Protein AF-A0A090AK44-F1 (afdb_monomer)

InterPro domains:
  IPR008727 PAAR motif [PF05488] (26-94)

Nearest PDB structures (foldseek):
  4jiw-assembly3_L  TM=6.786E-01  e=1.628E-04  Escherichia coli CFT073
  4jiv-assembly1_D  TM=7.645E-01  e=8.000E-04  Vibrio cholerae O1 biovar El Tor str. N16961
  6p20-assembly1_D  TM=8.309E-01  e=1.555E-01  Phikzvirus phiKZ
  6dr0-assembly1_C  TM=1.935E-01  e=8.547E+00  Homo sapiens

Structure (mmCIF, N/CA/C/O backbone):
data_AF-A0A090AK44-F1
#
_entry.id   AF-A0A090AK44-F1
#
loop_
_atom_site.group_PDB
_atom_site.id
_atom_site.type_symbol
_atom_site.label_atom_id
_atom_site.label_alt_id
_atom_site.label_comp_id
_atom_site.label_asym_id
_atom_site.label_entity_id
_atom_site.label_seq_id
_atom_site.pdbx_PDB_ins_code
_atom_site.Cartn_x
_atom_site.Cartn_y
_atom_site.Cartn_z
_atom_site.occupancy
_atom_site.B_iso_or_equiv
_atom_site.auth_seq_id
_atom_site.auth_comp_id
_atom_site.auth_asym_id
_atom_site.auth_atom_id
_atom_site.pdbx_PDB_model_num
ATOM 1 N N . MET A 1 1 ? -3.159 -13.036 13.650 1.00 73.38 1 MET A N 1
ATOM 2 C CA . MET A 1 1 ? -3.594 -11.794 12.969 1.00 73.38 1 MET A CA 1
ATOM 3 C C . MET A 1 1 ? -2.348 -11.004 12.581 1.00 73.38 1 MET A C 1
ATOM 5 O O . MET A 1 1 ? -1.518 -10.824 13.466 1.00 73.38 1 MET A O 1
ATOM 9 N N . PRO A 1 2 ? -2.156 -10.610 11.307 1.00 93.44 2 PRO A N 1
ATOM 10 C CA . PRO A 1 2 ? -0.991 -9.819 10.898 1.00 93.44 2 PRO A CA 1
ATOM 11 C C . PRO A 1 2 ? -1.006 -8.419 11.522 1.00 93.44 2 PRO A C 1
ATOM 13 O O . PRO A 1 2 ? -2.065 -7.924 11.910 1.00 93.44 2 PRO A O 1
ATOM 16 N N . LYS A 1 3 ? 0.166 -7.779 11.605 1.00 96.69 3 LYS A N 1
ATOM 17 C CA . LYS A 1 3 ? 0.295 -6.402 12.105 1.00 96.69 3 LYS A CA 1
ATOM 18 C C . LYS A 1 3 ? -0.437 -5.433 11.173 1.00 96.69 3 LYS A C 1
ATOM 20 O O . LYS A 1 3 ? -0.326 -5.560 9.956 1.00 96.69 3 LYS A O 1
ATOM 25 N N . GLN A 1 4 ? -1.159 -4.474 11.744 1.00 98.00 4 GLN A N 1
ATOM 26 C CA . GLN A 1 4 ? -1.830 -3.412 10.996 1.00 98.00 4 GLN A CA 1
ATOM 27 C C . GLN A 1 4 ? -0.796 -2.474 10.354 1.00 98.00 4 GLN A C 1
ATOM 29 O O . GLN A 1 4 ? 0.117 -2.027 11.047 1.00 98.00 4 GLN A O 1
ATOM 34 N N . GLY A 1 5 ? -0.949 -2.184 9.059 1.00 98.12 5 GLY A N 1
ATOM 35 C CA . GLY A 1 5 ? -0.090 -1.245 8.341 1.00 98.12 5 GLY A CA 1
ATOM 36 C C . GLY A 1 5 ? -0.417 0.208 8.684 1.00 98.12 5 GLY A C 1
ATOM 37 O O . GLY A 1 5 ? -1.534 0.526 9.113 1.00 98.12 5 GLY A O 1
ATOM 38 N N . ARG A 1 6 ? 0.554 1.095 8.481 1.00 98.56 6 ARG A N 1
ATOM 39 C CA . ARG A 1 6 ? 0.462 2.538 8.759 1.00 98.56 6 ARG A CA 1
ATOM 40 C C . ARG A 1 6 ? 1.346 3.350 7.808 1.00 98.56 6 ARG A C 1
ATOM 42 O O . ARG A 1 6 ? 2.243 2.808 7.166 1.00 98.56 6 ARG A O 1
ATOM 49 N N . VAL A 1 7 ? 1.096 4.655 7.735 1.00 98.56 7 VAL A N 1
ATOM 50 C CA . VAL A 1 7 ? 1.933 5.607 6.984 1.00 98.56 7 VAL A CA 1
ATOM 51 C C . VAL A 1 7 ? 3.396 5.474 7.404 1.00 98.56 7 VAL A C 1
ATOM 53 O O . VAL A 1 7 ? 3.694 5.457 8.592 1.00 98.56 7 VAL A O 1
ATOM 56 N N . GLY A 1 8 ? 4.302 5.395 6.430 1.00 97.81 8 GLY A N 1
ATOM 57 C CA . GLY A 1 8 ? 5.731 5.160 6.645 1.00 97.81 8 GLY A CA 1
ATOM 58 C C . GLY A 1 8 ? 6.168 3.695 6.535 1.00 97.81 8 GLY A C 1
ATOM 59 O O . GLY A 1 8 ? 7.340 3.451 6.242 1.00 97.81 8 GLY A O 1
ATOM 60 N N . ASP A 1 9 ? 5.264 2.720 6.690 1.00 98.06 9 ASP A N 1
ATOM 61 C CA . ASP A 1 9 ? 5.595 1.315 6.426 1.00 98.06 9 ASP A CA 1
ATOM 62 C C . ASP A 1 9 ? 5.890 1.118 4.929 1.00 98.06 9 ASP A C 1
ATOM 64 O O . ASP A 1 9 ? 5.225 1.696 4.064 1.00 98.06 9 ASP A O 1
ATOM 68 N N . LYS A 1 10 ? 6.902 0.300 4.617 1.00 97.31 10 LYS A N 1
ATOM 69 C CA . LYS A 1 10 ? 7.348 0.071 3.239 1.00 97.31 10 LYS A CA 1
ATOM 70 C C . LYS A 1 10 ? 6.592 -1.077 2.577 1.00 97.31 10 LYS A C 1
ATOM 72 O O . LYS A 1 10 ? 6.518 -2.166 3.145 1.00 97.31 10 LYS A O 1
ATOM 77 N N . SER A 1 11 ? 6.147 -0.866 1.341 1.00 96.56 11 SER A N 1
ATOM 78 C CA . SER A 1 11 ? 5.841 -1.960 0.417 1.00 96.56 11 SER A CA 1
ATOM 79 C C . SER A 1 11 ? 7.053 -2.247 -0.465 1.00 96.56 11 SER A C 1
ATOM 81 O O . SER A 1 11 ? 7.795 -1.331 -0.824 1.00 96.56 11 SER A O 1
ATOM 83 N N . LYS A 1 12 ? 7.256 -3.521 -0.808 1.00 94.94 12 LYS A N 1
ATOM 84 C CA . LYS A 1 12 ? 8.340 -3.993 -1.671 1.00 94.94 12 LYS A CA 1
ATOM 85 C C . LYS A 1 12 ? 7.772 -4.899 -2.756 1.00 94.94 12 LYS A C 1
ATOM 87 O O . LYS A 1 12 ? 7.114 -5.886 -2.435 1.00 94.94 12 LYS A O 1
ATOM 92 N N . ALA A 1 13 ? 8.103 -4.613 -4.010 1.00 92.00 13 ALA A N 1
ATOM 93 C CA . ALA A 1 13 ? 7.912 -5.532 -5.123 1.00 92.00 13 ALA A CA 1
ATOM 94 C C . ALA A 1 13 ? 9.290 -6.029 -5.595 1.00 92.00 13 ALA A C 1
ATOM 96 O O . ALA A 1 13 ? 10.145 -5.213 -5.942 1.00 92.00 13 ALA A O 1
ATOM 97 N N . PRO A 1 14 ? 9.558 -7.350 -5.585 1.00 90.75 14 PRO A N 1
ATOM 98 C CA . PRO A 1 14 ? 10.846 -7.887 -6.029 1.00 90.75 14 PRO A CA 1
ATOM 99 C C . PRO A 1 14 ? 11.049 -7.765 -7.545 1.00 90.75 14 PRO A C 1
ATOM 101 O O . PRO A 1 14 ? 12.188 -7.776 -8.003 1.00 90.75 14 PRO A O 1
ATOM 104 N N . VAL A 1 15 ? 9.957 -7.657 -8.303 1.00 89.62 15 VAL A N 1
ATOM 105 C CA . VAL A 1 15 ? 9.943 -7.539 -9.760 1.00 89.62 15 VAL A CA 1
ATOM 106 C C . VAL A 1 15 ? 8.879 -6.512 -10.136 1.00 89.62 15 VAL A C 1
ATOM 108 O O . VAL A 1 15 ? 7.692 -6.758 -9.938 1.00 89.62 15 VAL A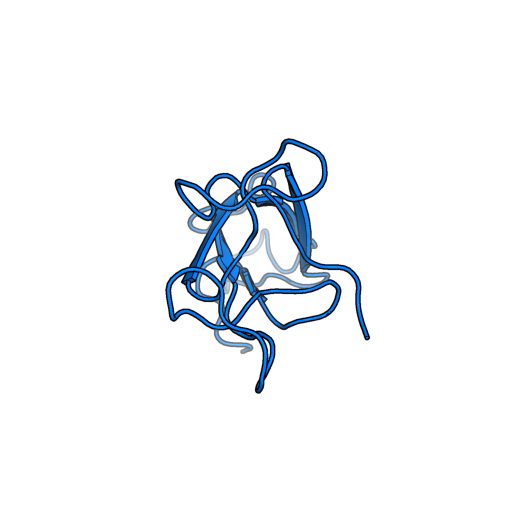 O 1
ATOM 111 N N . ASP A 1 16 ? 9.317 -5.378 -10.669 1.00 89.12 16 ASP A N 1
ATOM 112 C CA . ASP A 1 16 ? 8.491 -4.350 -11.300 1.00 89.12 16 ASP A CA 1
ATOM 113 C C . ASP A 1 16 ? 8.934 -4.194 -12.761 1.00 89.12 16 ASP A C 1
ATOM 115 O O . ASP A 1 16 ? 10.127 -4.031 -13.052 1.00 89.12 16 ASP A O 1
ATOM 119 N N . ALA A 1 17 ? 7.993 -4.332 -13.696 1.00 88.81 17 ALA A N 1
ATOM 120 C CA . ALA A 1 17 ? 8.289 -4.466 -15.118 1.00 88.81 17 ALA A CA 1
ATOM 121 C C . ALA A 1 17 ? 7.327 -3.662 -15.997 1.00 88.81 17 ALA A C 1
ATOM 123 O O . ALA A 1 17 ? 6.112 -3.801 -15.912 1.00 88.81 17 ALA A O 1
ATOM 124 N N . HIS A 1 18 ? 7.901 -2.872 -16.908 1.00 85.81 18 HIS A N 1
ATOM 125 C CA . HIS A 1 18 ? 7.164 -1.950 -17.784 1.00 85.81 18 HIS A CA 1
ATOM 126 C C . HIS A 1 18 ? 7.481 -2.122 -19.275 1.00 85.81 18 HIS A C 1
ATOM 128 O O . HIS A 1 18 ? 7.205 -1.226 -20.071 1.00 85.81 18 HIS A O 1
ATOM 134 N N . GLY A 1 19 ? 8.140 -3.222 -19.659 1.00 84.12 19 GLY A N 1
ATOM 135 C CA . GLY A 1 19 ? 8.550 -3.467 -21.048 1.00 84.12 19 GLY A CA 1
ATOM 136 C C . GLY A 1 19 ? 9.656 -2.536 -21.570 1.00 84.12 19 GLY A C 1
ATOM 137 O O . GLY A 1 19 ? 9.798 -2.376 -22.779 1.00 84.12 19 GLY A O 1
ATOM 138 N N . LYS A 1 20 ? 10.435 -1.902 -20.680 1.00 84.25 20 LYS A N 1
ATOM 139 C CA . LYS A 1 20 ? 11.573 -1.027 -21.025 1.00 84.25 20 LYS A CA 1
ATOM 140 C C . LYS A 1 20 ? 12.913 -1.669 -20.625 1.00 84.25 20 LYS A C 1
ATOM 142 O O . LYS A 1 20 ? 12.922 -2.416 -19.651 1.00 84.25 20 LYS A O 1
ATOM 147 N N . PRO A 1 21 ? 14.048 -1.321 -21.270 1.00 87.88 21 PRO A N 1
ATOM 148 C CA . PRO A 1 21 ? 15.365 -1.911 -20.971 1.00 87.88 21 PRO A CA 1
ATOM 149 C C . PRO A 1 21 ? 15.869 -1.736 -19.531 1.00 87.88 21 PRO A C 1
ATOM 151 O O . PRO A 1 21 ? 16.730 -2.482 -19.087 1.00 87.88 21 PRO A O 1
ATOM 154 N N . CYS A 1 22 ? 15.356 -0.749 -18.793 1.00 85.12 22 CYS A N 1
ATOM 155 C CA . CYS A 1 22 ? 15.685 -0.545 -17.380 1.00 85.12 22 CYS A CA 1
ATOM 156 C C . CYS A 1 22 ? 14.902 -1.461 -16.418 1.00 85.12 22 CYS A C 1
ATOM 158 O O . CYS A 1 22 ? 15.101 -1.382 -15.209 1.00 85.12 22 CYS A O 1
ATOM 160 N N . CYS A 1 23 ? 14.007 -2.308 -16.930 1.00 86.44 23 CYS A N 1
ATOM 161 C CA . CYS A 1 23 ? 13.200 -3.278 -16.189 1.00 86.44 23 CYS A CA 1
ATOM 162 C C . CYS A 1 23 ? 13.537 -4.716 -16.636 1.00 86.44 23 CYS A C 1
ATOM 164 O O . CYS A 1 23 ? 14.021 -4.899 -17.753 1.00 86.44 23 CYS A O 1
ATOM 166 N N . PRO A 1 24 ? 13.209 -5.749 -15.836 1.00 90.75 24 PRO A N 1
ATOM 167 C CA . PRO A 1 24 ? 12.618 -5.689 -14.497 1.00 90.75 24 PRO A CA 1
ATOM 168 C C . PRO A 1 24 ? 13.629 -5.324 -13.402 1.00 90.75 24 PRO A C 1
ATOM 170 O O . PRO A 1 24 ? 14.816 -5.616 -13.520 1.00 90.75 24 PRO A O 1
ATOM 173 N N . HIS A 1 25 ? 13.157 -4.724 -12.310 1.00 89.75 25 HIS A N 1
ATOM 174 C CA . HIS A 1 25 ? 13.962 -4.488 -11.105 1.00 89.75 25 HIS A CA 1
ATOM 175 C C . HIS A 1 25 ? 13.093 -4.498 -9.843 1.00 89.75 25 HIS A C 1
ATOM 177 O O . HIS A 1 25 ? 11.869 -4.467 -9.923 1.00 89.75 25 HIS A O 1
ATOM 183 N N . ALA A 1 26 ? 13.726 -4.555 -8.672 1.00 92.38 26 ALA A N 1
ATOM 184 C CA . ALA A 1 26 ? 13.018 -4.445 -7.404 1.00 92.38 26 ALA A CA 1
ATOM 185 C C . ALA A 1 26 ? 12.738 -2.977 -7.061 1.00 92.38 26 ALA A C 1
ATOM 187 O O . ALA A 1 26 ? 13.603 -2.119 -7.238 1.00 92.38 26 ALA A O 1
ATOM 188 N N . VAL A 1 27 ? 11.564 -2.709 -6.494 1.00 93.88 27 VAL A N 1
ATOM 189 C CA . VAL A 1 27 ? 11.177 -1.392 -5.976 1.00 93.88 27 VAL A CA 1
ATOM 190 C C . VAL A 1 27 ? 10.704 -1.510 -4.533 1.00 93.88 27 VAL A C 1
ATOM 192 O O . VAL A 1 27 ? 10.127 -2.518 -4.118 1.00 93.88 27 VAL A O 1
ATOM 195 N N . GLU A 1 28 ? 10.958 -0.469 -3.746 1.00 96.12 28 GLU A N 1
ATOM 196 C CA . GLU A 1 28 ? 10.437 -0.348 -2.390 1.00 96.12 28 GLU A CA 1
ATOM 197 C C . GLU A 1 28 ? 10.162 1.107 -2.023 1.00 96.12 28 GLU 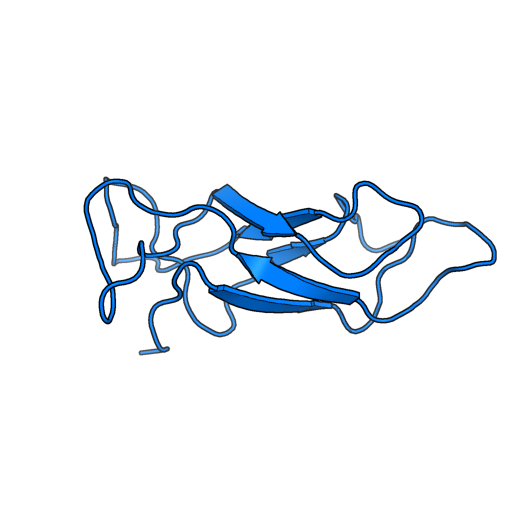A C 1
ATOM 199 O O . GLU A 1 28 ? 10.836 2.021 -2.506 1.00 96.12 28 GLU A O 1
ATOM 204 N N . GLY A 1 29 ? 9.206 1.324 -1.125 1.00 97.19 29 GLY A N 1
ATOM 205 C CA . GLY A 1 29 ? 9.057 2.613 -0.464 1.00 97.19 29 GLY A CA 1
ATOM 206 C C . GLY A 1 29 ? 7.808 2.740 0.399 1.00 97.19 29 GLY A C 1
ATOM 207 O O . GLY A 1 29 ? 7.017 1.798 0.496 1.00 97.19 29 GLY A O 1
ATOM 208 N N . PRO A 1 30 ? 7.675 3.877 1.098 1.00 98.19 30 PRO A N 1
ATOM 209 C CA . PRO A 1 30 ? 6.723 4.043 2.183 1.00 98.19 30 PRO A CA 1
ATOM 210 C C . PRO A 1 30 ? 5.301 4.341 1.702 1.00 98.19 30 PRO A C 1
ATOM 212 O O . PRO A 1 30 ? 5.089 4.947 0.649 1.00 98.19 30 PRO A O 1
ATOM 215 N N . ALA A 1 31 ? 4.326 3.995 2.540 1.00 98.44 31 ALA A N 1
ATOM 216 C CA . ALA A 1 31 ? 2.982 4.550 2.463 1.00 98.44 31 ALA A CA 1
ATOM 217 C C . ALA A 1 31 ? 3.033 6.043 2.802 1.00 98.44 31 ALA A C 1
ATOM 219 O O . ALA A 1 31 ? 3.698 6.426 3.767 1.00 98.44 31 ALA A O 1
ATOM 220 N N . ILE A 1 32 ? 2.322 6.875 2.042 1.00 98.44 32 ILE A N 1
ATOM 221 C CA . ILE A 1 32 ? 2.358 8.341 2.201 1.00 98.44 32 ILE A CA 1
ATOM 222 C C . ILE A 1 32 ? 1.046 8.926 2.721 1.00 98.44 32 ILE A C 1
ATOM 224 O O . ILE A 1 32 ? 1.011 10.076 3.150 1.00 98.44 32 ILE A O 1
ATOM 228 N N . GLN A 1 33 ? -0.031 8.144 2.709 1.00 98.56 33 GLN A N 1
ATOM 229 C CA . GLN A 1 33 ? -1.337 8.547 3.216 1.00 98.56 33 GLN A CA 1
ATOM 230 C C . GLN A 1 33 ? -2.035 7.350 3.869 1.00 98.56 33 GLN A C 1
ATOM 232 O O . GLN A 1 33 ? -1.702 6.199 3.599 1.00 98.56 33 GLN A O 1
ATOM 237 N N . GLY A 1 34 ? -2.962 7.639 4.779 1.00 98.50 34 GLY A N 1
ATOM 238 C CA . GLY A 1 34 ? -3.734 6.651 5.520 1.00 98.50 34 GLY A CA 1
ATOM 239 C C . GLY A 1 34 ? -5.048 7.242 6.027 1.00 98.50 34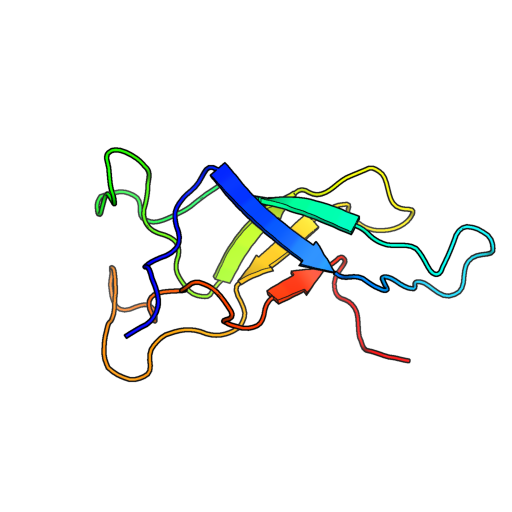 GLY A C 1
ATOM 240 O O . GLY A 1 34 ? -5.521 8.271 5.541 1.00 98.50 34 GLY A O 1
ATOM 241 N N . SER A 1 35 ? -5.619 6.617 7.053 1.00 98.62 35 SER A N 1
ATOM 242 C CA . SER A 1 35 ? -6.793 7.119 7.766 1.00 98.62 35 SER A CA 1
ATOM 243 C C . SER A 1 35 ? -6.594 8.548 8.299 1.00 98.62 35 SER A C 1
ATOM 245 O O . SER A 1 35 ? -5.553 8.839 8.889 1.00 98.62 35 SER A O 1
ATOM 247 N N . PRO A 1 36 ? -7.601 9.433 8.177 1.00 98.38 36 PRO A N 1
ATOM 248 C CA . PRO A 1 36 ? -7.514 10.797 8.696 1.00 98.38 36 PRO A CA 1
ATOM 249 C C . PRO A 1 36 ? -7.620 10.881 10.227 1.00 98.38 36 PRO A C 1
ATOM 251 O O . PRO A 1 36 ? -7.338 11.931 10.795 1.00 98.38 36 PRO A O 1
ATOM 254 N N . ASN A 1 37 ? -8.077 9.819 10.901 1.00 98.44 37 ASN A N 1
ATOM 255 C CA . ASN A 1 37 ? -8.405 9.874 12.329 1.00 98.44 37 ASN A CA 1
ATOM 256 C C . ASN A 1 37 ? -8.162 8.576 13.117 1.00 98.44 37 ASN A C 1
ATOM 258 O O . ASN A 1 37 ? -8.358 8.569 14.330 1.00 98.44 37 ASN A O 1
ATOM 262 N N . VAL A 1 38 ? -7.738 7.487 12.473 1.00 98.50 38 VAL A N 1
ATOM 263 C CA . VAL A 1 38 ? -7.332 6.255 13.160 1.00 98.50 38 VAL A CA 1
ATOM 264 C C . VAL A 1 38 ? -5.825 6.111 13.057 1.00 98.50 38 VAL A C 1
ATOM 266 O O . VAL A 1 38 ? -5.264 6.069 11.963 1.00 98.50 38 VAL A O 1
ATOM 269 N N . PHE A 1 39 ? -5.174 6.006 14.212 1.00 98.50 39 PHE A N 1
ATOM 270 C CA . PHE A 1 39 ? -3.722 5.970 14.318 1.00 98.50 39 PHE A CA 1
ATOM 271 C C . PHE A 1 39 ? -3.251 4.638 14.900 1.00 98.50 39 PHE A C 1
ATOM 273 O O . PHE A 1 39 ? -3.822 4.126 15.861 1.00 98.50 39 PHE A O 1
ATOM 280 N N . VAL A 1 40 ? -2.173 4.096 14.340 1.00 98.06 40 VAL A N 1
ATOM 281 C CA . VAL A 1 40 ? -1.472 2.910 14.837 1.00 98.06 40 VAL A CA 1
ATOM 282 C C . VAL A 1 40 ? -0.069 3.332 15.211 1.00 98.06 40 VAL A C 1
ATOM 284 O O . VAL A 1 40 ? 0.730 3.692 14.347 1.00 98.06 40 VAL A O 1
ATOM 287 N N . ASN A 1 41 ? 0.221 3.302 16.515 1.00 96.94 41 ASN A N 1
ATOM 288 C CA . ASN A 1 41 ? 1.472 3.812 17.080 1.00 96.94 41 ASN A CA 1
ATOM 289 C C . ASN A 1 41 ? 1.785 5.232 16.558 1.00 96.94 41 ASN A C 1
ATOM 291 O O . ASN A 1 41 ? 2.851 5.474 15.991 1.00 96.94 41 ASN A O 1
ATOM 295 N N . SER A 1 42 ? 0.813 6.139 16.688 1.00 98.19 42 SER A N 1
ATOM 296 C CA . SER A 1 42 ? 0.920 7.559 16.311 1.00 98.19 42 SER A CA 1
ATOM 297 C C . SER A 1 42 ? 1.082 7.867 14.814 1.00 98.19 42 SER A C 1
ATOM 299 O O . SER A 1 42 ? 1.362 9.008 14.460 1.00 98.19 42 SER A O 1
ATOM 301 N N . GLN A 1 43 ? 0.878 6.896 13.921 1.00 98.62 43 GLN A N 1
ATOM 302 C CA . GLN A 1 43 ? 0.877 7.103 12.466 1.00 98.62 43 GLN A CA 1
ATOM 303 C C . GLN A 1 43 ? -0.480 6.714 11.883 1.00 98.62 43 GLN A C 1
ATOM 305 O O . GLN A 1 43 ? -1.122 5.792 12.384 1.00 98.62 43 GLN A O 1
ATOM 310 N N . ALA A 1 44 ? -0.925 7.408 10.837 1.00 98.69 44 ALA A N 1
ATOM 311 C CA . ALA A 1 44 ? -2.211 7.133 10.200 1.00 98.69 44 ALA A CA 1
ATOM 312 C C . ALA A 1 44 ? -2.293 5.669 9.731 1.00 98.69 44 ALA A C 1
ATOM 314 O O . ALA A 1 44 ? -1.382 5.167 9.072 1.00 98.69 44 ALA A O 1
ATOM 315 N N . ALA A 1 45 ? -3.371 4.977 10.097 1.00 98.69 45 ALA A N 1
ATOM 316 C CA . ALA A 1 45 ? -3.560 3.564 9.791 1.00 98.69 45 ALA A CA 1
ATOM 317 C C . ALA A 1 45 ? -3.831 3.348 8.297 1.00 98.69 45 ALA A C 1
ATOM 319 O O . ALA A 1 45 ? -4.629 4.073 7.705 1.00 98.69 45 ALA A O 1
ATOM 320 N N . LEU A 1 46 ? -3.203 2.333 7.705 1.00 98.62 46 LEU A N 1
ATOM 321 C CA . LEU A 1 46 ? -3.325 2.024 6.283 1.00 98.62 46 LEU A CA 1
ATOM 322 C C . LEU A 1 46 ? -4.567 1.173 5.981 1.00 98.62 46 LEU A C 1
ATOM 324 O O . LEU A 1 46 ? -4.915 0.235 6.705 1.00 98.62 46 LEU A O 1
ATOM 328 N N . ARG A 1 47 ? -5.228 1.472 4.872 1.00 98.81 47 ARG A N 1
ATOM 329 C CA . ARG A 1 47 ? -6.456 0.835 4.390 1.00 98.81 47 ARG A CA 1
ATOM 330 C C . ARG A 1 47 ? -6.299 0.483 2.919 1.00 98.81 47 ARG A C 1
ATOM 332 O O . ARG A 1 47 ? -5.403 0.975 2.239 1.00 98.81 47 ARG A O 1
ATOM 339 N N . VAL A 1 48 ? -7.190 -0.360 2.411 1.00 98.56 48 VAL A N 1
ATOM 340 C CA . VAL A 1 48 ? -7.278 -0.600 0.965 1.00 98.56 48 VAL A CA 1
ATOM 341 C C . VAL A 1 48 ? -7.522 0.721 0.230 1.00 98.56 48 VAL A C 1
ATOM 343 O O . VAL A 1 48 ? -8.372 1.510 0.624 1.00 98.56 48 VAL A O 1
ATOM 346 N N . GLY A 1 49 ? -6.765 0.951 -0.838 1.00 97.81 49 GLY A N 1
ATOM 347 C CA . GLY A 1 49 ? -6.789 2.171 -1.639 1.00 97.81 49 GLY A CA 1
ATOM 348 C C . GLY A 1 49 ? -5.802 3.247 -1.185 1.00 97.81 49 GLY A C 1
ATOM 349 O O . GLY A 1 49 ? -5.481 4.123 -1.990 1.00 97.81 49 GLY A O 1
ATOM 350 N N . ASP A 1 50 ? -5.275 3.173 0.042 1.00 98.50 50 ASP A N 1
ATOM 351 C CA . ASP A 1 50 ? -4.306 4.161 0.513 1.00 98.50 50 ASP A CA 1
ATOM 352 C C . ASP A 1 50 ? -2.980 4.043 -0.288 1.00 98.50 50 ASP A C 1
ATOM 354 O O . ASP A 1 50 ? -2.512 2.926 -0.566 1.00 98.50 50 ASP A O 1
ATOM 358 N N . PRO A 1 51 ? -2.388 5.179 -0.709 1.00 98.00 51 PRO A N 1
ATOM 359 C CA . PRO A 1 51 ? -1.232 5.211 -1.597 1.00 98.00 51 PRO A CA 1
ATOM 360 C C . PRO A 1 51 ? 0.117 5.217 -0.864 1.00 98.00 51 PRO A C 1
ATOM 362 O O . PRO A 1 51 ? 0.268 5.682 0.272 1.00 98.00 51 PRO A O 1
ATOM 365 N N . GLY A 1 52 ? 1.141 4.798 -1.597 1.00 97.56 52 GLY A N 1
ATOM 366 C CA . GLY A 1 52 ? 2.545 4.953 -1.260 1.00 97.56 52 GLY A CA 1
ATOM 367 C C . GLY A 1 52 ? 3.388 5.343 -2.468 1.00 97.56 52 GLY A C 1
ATOM 368 O O . GLY A 1 52 ? 2.916 5.394 -3.605 1.00 97.56 52 GLY A O 1
ATOM 369 N N . VAL A 1 53 ? 4.656 5.629 -2.202 1.00 97.06 53 VAL A N 1
ATOM 370 C CA . VAL A 1 53 ? 5.675 5.910 -3.220 1.00 97.06 53 VAL A CA 1
ATOM 371 C C . VAL A 1 53 ? 6.799 4.896 -3.105 1.00 97.06 53 VAL A C 1
ATOM 373 O O . VAL A 1 53 ? 6.985 4.289 -2.050 1.00 97.06 53 VAL A O 1
ATOM 376 N N . HIS A 1 54 ? 7.560 4.708 -4.175 1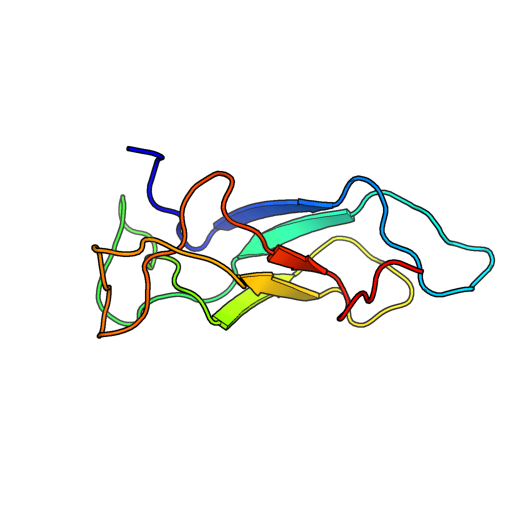.00 91.62 54 HIS A N 1
ATOM 377 C CA . HIS A 1 54 ? 8.753 3.869 -4.159 1.00 91.62 54 HIS A CA 1
ATOM 378 C C . HIS A 1 54 ? 9.915 4.497 -4.923 1.00 91.62 54 HIS A C 1
ATOM 380 O O . HIS A 1 54 ? 9.782 5.561 -5.528 1.00 91.62 54 HIS A O 1
ATOM 386 N N . ALA A 1 55 ? 11.077 3.844 -4.838 1.00 87.06 55 ALA A N 1
ATOM 387 C CA . ALA A 1 55 ? 12.303 4.252 -5.514 1.00 87.06 55 ALA A CA 1
ATOM 388 C C . ALA A 1 55 ? 12.096 4.524 -7.014 1.00 87.06 55 ALA A C 1
ATOM 390 O O . ALA A 1 55 ? 11.158 4.007 -7.629 1.00 87.06 55 ALA A O 1
ATOM 391 N N . ALA A 1 56 ? 13.004 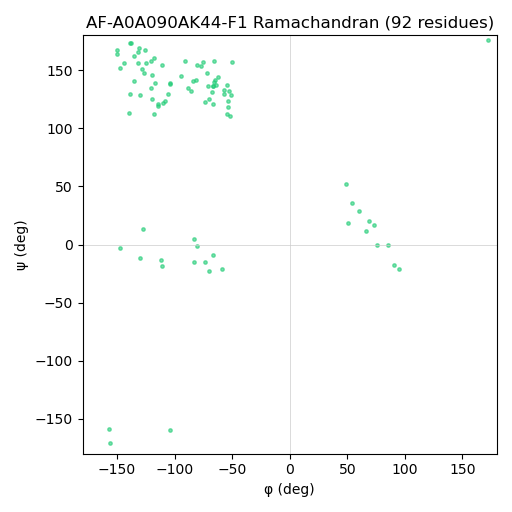5.326 -7.580 1.00 85.12 56 ALA A N 1
ATOM 392 C CA . ALA A 1 56 ? 12.962 5.738 -8.975 1.00 85.12 56 ALA A CA 1
ATOM 393 C C . ALA A 1 56 ? 12.866 4.528 -9.913 1.00 85.12 56 ALA A C 1
ATOM 395 O O . ALA A 1 56 ? 13.756 3.684 -9.978 1.00 85.12 56 ALA A O 1
ATOM 396 N N . CYS A 1 57 ? 11.772 4.501 -10.652 1.00 88.00 57 CYS A N 1
ATOM 397 C CA . CYS A 1 57 ? 11.416 3.545 -11.673 1.00 88.00 57 CYS A CA 1
ATOM 398 C C . CYS A 1 57 ? 10.977 4.328 -12.925 1.00 88.00 57 CYS A C 1
ATOM 400 O O . CYS A 1 57 ? 10.797 5.548 -12.914 1.00 88.00 57 CYS A O 1
ATOM 402 N N . CYS A 1 58 ? 10.829 3.635 -14.050 1.00 88.75 58 CYS A N 1
ATOM 403 C CA . CYS A 1 58 ? 10.373 4.222 -15.309 1.00 88.75 58 CYS A CA 1
ATOM 404 C C . CYS A 1 58 ? 8.840 4.339 -15.430 1.00 88.75 58 CYS A C 1
ATOM 406 O O . CYS A 1 58 ? 8.351 4.708 -16.506 1.00 88.75 58 CYS A O 1
ATOM 408 N N . GLY A 1 59 ? 8.117 3.994 -14.357 1.00 87.25 59 GLY A N 1
ATOM 409 C CA . GLY A 1 59 ? 6.675 4.153 -14.189 1.00 87.25 59 GLY A CA 1
ATOM 410 C C . GLY A 1 59 ? 6.310 5.332 -13.271 1.00 87.25 59 GLY A C 1
ATOM 411 O O . GLY A 1 59 ? 7.121 6.233 -13.058 1.00 87.25 59 GLY A O 1
ATOM 412 N N . PRO A 1 60 ? 5.090 5.344 -12.709 1.00 92.38 60 PRO A N 1
ATOM 413 C CA . PRO A 1 60 ? 4.611 6.423 -11.841 1.00 92.38 60 PRO A CA 1
ATOM 414 C C . PRO A 1 60 ? 5.334 6.572 -10.492 1.00 92.38 60 PRO A C 1
ATOM 416 O O . PRO A 1 60 ? 5.070 7.544 -9.792 1.00 92.38 60 PRO A O 1
ATOM 419 N N . ASN A 1 61 ? 6.202 5.630 -10.099 1.00 94.19 61 ASN A N 1
ATOM 420 C CA . ASN A 1 61 ? 6.891 5.609 -8.796 1.00 94.19 61 ASN A CA 1
ATOM 421 C C . ASN A 1 61 ? 5.945 5.552 -7.589 1.00 94.19 61 ASN A C 1
ATOM 423 O O . ASN A 1 61 ? 6.254 6.052 -6.505 1.00 94.19 61 ASN A O 1
ATOM 427 N N . THR A 1 62 ? 4.772 4.957 -7.787 1.00 95.50 62 THR A N 1
ATOM 428 C CA . THR A 1 62 ? 3.723 4.843 -6.777 1.00 95.50 62 THR A CA 1
ATOM 429 C C . THR A 1 62 ? 3.322 3.399 -6.587 1.00 95.50 62 THR A C 1
ATOM 431 O O . THR A 1 62 ? 3.456 2.562 -7.479 1.00 95.50 62 THR A O 1
ATOM 434 N N . TRP A 1 63 ? 2.772 3.119 -5.417 1.00 96.56 63 TRP A N 1
ATOM 435 C CA . TRP A 1 63 ? 2.076 1.876 -5.159 1.00 96.56 63 TRP A CA 1
ATOM 436 C C . TRP A 1 63 ? 0.774 2.136 -4.411 1.00 96.56 63 TRP A C 1
ATOM 438 O O . TRP A 1 63 ? 0.575 3.201 -3.829 1.00 96.56 63 TRP A O 1
ATOM 448 N N . GLN A 1 64 ? -0.128 1.161 -4.432 1.00 97.19 64 GLN A N 1
ATOM 449 C CA . GLN A 1 64 ? -1.406 1.238 -3.733 1.00 97.19 64 GLN A CA 1
ATOM 450 C C . GLN A 1 64 ? -1.706 -0.062 -2.988 1.00 97.19 64 GLN A C 1
ATOM 452 O O . GLN A 1 64 ? -1.450 -1.158 -3.494 1.00 97.19 64 GLN A O 1
ATOM 457 N N . ALA A 1 65 ? -2.266 0.057 -1.785 1.00 97.69 65 ALA A N 1
ATOM 458 C CA . ALA A 1 65 ? -2.816 -1.069 -1.039 1.00 97.69 65 ALA A CA 1
ATOM 459 C C . ALA A 1 65 ? -4.050 -1.643 -1.756 1.00 97.69 65 ALA A C 1
ATOM 461 O O . ALA A 1 65 ? -5.040 -0.940 -1.938 1.00 97.69 65 ALA A O 1
ATOM 462 N N . THR A 1 66 ? -4.029 -2.922 -2.137 1.00 97.44 66 THR A N 1
ATOM 463 C CA . THR A 1 66 ? -5.123 -3.538 -2.928 1.00 97.44 66 THR A CA 1
ATOM 464 C C . THR A 1 66 ? -5.936 -4.570 -2.158 1.00 97.44 66 THR A C 1
ATOM 466 O O . THR A 1 66 ? -7.069 -4.873 -2.527 1.00 97.44 66 THR A O 1
ATOM 469 N N . LYS A 1 67 ? -5.391 -5.088 -1.056 1.00 97.50 67 LYS A N 1
ATOM 470 C CA . LYS A 1 67 ? -6.047 -6.084 -0.209 1.00 97.50 67 LYS A CA 1
ATOM 471 C C . LYS A 1 67 ? -5.977 -5.691 1.254 1.00 97.50 67 LYS A C 1
ATOM 473 O O . LYS A 1 67 ? -5.110 -4.925 1.661 1.00 97.50 67 LYS A O 1
ATOM 478 N N . GLY A 1 68 ? -6.914 -6.202 2.037 1.00 97.56 68 GLY A N 1
ATOM 479 C CA . GLY A 1 68 ? -7.011 -5.919 3.459 1.00 97.56 68 GLY A CA 1
ATOM 480 C C . GLY A 1 68 ? -7.751 -7.017 4.211 1.00 97.56 68 GLY A C 1
ATOM 481 O O . GLY A 1 68 ? -8.067 -8.084 3.676 1.00 97.56 68 GLY A O 1
ATOM 482 N N . SER A 1 69 ? -8.050 -6.739 5.473 1.00 97.88 69 SER A N 1
ATOM 483 C CA . SER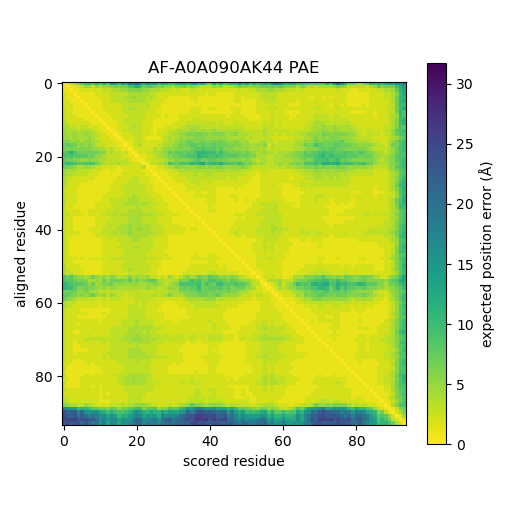 A 1 69 ? -8.840 -7.608 6.338 1.00 97.88 69 SER A CA 1
ATOM 484 C C . SER A 1 69 ? -10.267 -7.815 5.816 1.00 97.88 69 SER A C 1
ATOM 486 O O . SER A 1 69 ? -10.896 -6.894 5.309 1.00 97.88 69 SER A O 1
ATOM 488 N N . LYS A 1 70 ? -10.815 -9.021 6.008 1.00 96.94 70 LYS A N 1
ATOM 489 C CA . LYS A 1 70 ? -12.217 -9.344 5.676 1.00 96.94 70 LYS A CA 1
ATOM 490 C C . LYS A 1 70 ? -13.215 -8.946 6.769 1.00 96.94 70 LYS A C 1
ATOM 492 O O . LYS A 1 70 ? -14.413 -8.958 6.522 1.00 96.94 70 LYS A O 1
ATOM 497 N N . SER A 1 71 ? -12.733 -8.661 7.977 1.00 97.44 71 SER A N 1
ATOM 498 C CA . SER A 1 71 ? -13.577 -8.429 9.158 1.00 97.44 71 SER A CA 1
ATOM 499 C C . SER A 1 71 ? -13.233 -7.160 9.931 1.00 97.44 71 SER A C 1
ATOM 501 O O . SER A 1 71 ? -13.994 -6.759 10.804 1.00 97.44 71 SER A O 1
ATOM 503 N N . VAL A 1 72 ? -12.095 -6.526 9.636 1.00 97.81 72 VAL A N 1
ATOM 504 C CA . VAL A 1 72 ? -11.655 -5.302 10.313 1.00 97.81 72 VAL A CA 1
ATOM 505 C C . VAL A 1 72 ? -11.662 -4.170 9.306 1.00 97.81 72 VAL A C 1
ATOM 507 O O . VAL A 1 72 ? -10.957 -4.222 8.296 1.00 97.81 72 VAL A O 1
ATOM 510 N N . PHE A 1 73 ? -12.442 -3.144 9.615 1.00 98.44 73 PHE A N 1
ATOM 511 C CA . PHE A 1 73 ? -12.626 -1.978 8.772 1.00 98.44 73 PHE A CA 1
ATOM 512 C C . PH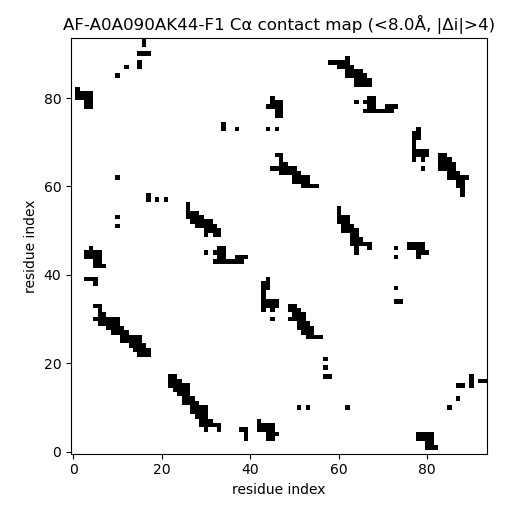E A 1 73 ? -12.201 -0.731 9.539 1.00 98.44 73 PHE A C 1
ATOM 514 O O . PHE A 1 73 ? -12.566 -0.546 10.698 1.00 98.44 73 PHE A O 1
ATOM 521 N N . ILE A 1 74 ? -11.443 0.134 8.879 1.00 98.62 74 ILE A N 1
ATOM 522 C CA . ILE A 1 74 ? -11.029 1.438 9.386 1.00 98.62 74 ILE A CA 1
ATOM 523 C C . ILE A 1 74 ? -11.698 2.472 8.487 1.00 98.62 74 ILE A C 1
ATOM 525 O O . ILE A 1 74 ? -11.494 2.479 7.276 1.00 98.62 74 ILE A O 1
ATOM 529 N N . ASN A 1 75 ? -12.546 3.321 9.069 1.00 98.44 75 ASN A N 1
ATOM 530 C CA . ASN A 1 75 ? -13.422 4.239 8.324 1.00 98.44 75 ASN A CA 1
ATOM 531 C C . ASN A 1 75 ? -14.300 3.534 7.272 1.00 98.44 75 ASN A C 1
ATOM 533 O O . ASN A 1 75 ? -14.510 4.063 6.187 1.00 98.44 75 ASN A O 1
ATOM 537 N N . GLY A 1 76 ? -14.768 2.318 7.567 1.00 98.25 76 GLY A N 1
ATOM 538 C CA . GLY A 1 76 ? -15.561 1.518 6.625 1.00 98.25 76 GLY A CA 1
ATOM 539 C C . GLY A 1 76 ? -14.755 0.873 5.491 1.00 98.25 76 GLY A C 1
ATOM 540 O O . GLY A 1 76 ? -15.325 0.134 4.696 1.00 98.25 76 GLY A O 1
ATOM 541 N N . ILE A 1 77 ? -13.438 1.087 5.430 1.00 98.62 77 ILE A N 1
ATOM 542 C CA . ILE A 1 77 ? -12.553 0.522 4.406 1.00 98.62 77 ILE A CA 1
ATOM 543 C C . ILE A 1 77 ? -11.756 -0.642 5.015 1.00 98.62 77 ILE A C 1
ATOM 545 O O . ILE A 1 77 ? -11.294 -0.517 6.154 1.00 98.62 77 ILE A O 1
ATOM 549 N N . PRO A 1 78 ? -11.565 -1.770 4.304 1.00 98.69 78 PRO A N 1
ATOM 550 C CA . PRO A 1 78 ? -10.758 -2.882 4.796 1.00 98.69 78 PRO A CA 1
ATOM 551 C C . PRO A 1 78 ? -9.373 -2.432 5.273 1.00 98.69 78 PRO A C 1
ATOM 553 O O . PRO A 1 78 ? -8.643 -1.747 4.553 1.00 98.69 78 PRO A O 1
ATOM 556 N N . ALA A 1 79 ? -9.004 -2.831 6.488 1.00 98.56 79 ALA A N 1
ATOM 557 C CA . ALA A 1 79 ? -7.720 -2.474 7.077 1.00 98.56 79 ALA A CA 1
ATOM 558 C C . ALA A 1 79 ? -6.577 -3.211 6.354 1.00 98.56 79 ALA A C 1
ATOM 560 O O . ALA A 1 79 ? -6.621 -4.440 6.251 1.00 98.56 79 ALA A O 1
ATOM 561 N N . HIS A 1 80 ? -5.577 -2.486 5.845 1.00 98.56 80 HIS A N 1
ATOM 562 C CA . HIS A 1 80 ? -4.426 -3.074 5.153 1.00 98.56 80 HIS A CA 1
ATOM 563 C C . HIS A 1 80 ? -3.350 -3.478 6.162 1.00 98.56 80 HIS A C 1
ATOM 565 O O . HIS A 1 80 ? -2.998 -2.707 7.057 1.00 98.56 80 HIS A O 1
ATOM 571 N N . ARG A 1 81 ? -2.828 -4.697 6.047 1.00 98.12 81 ARG A N 1
ATOM 572 C CA . ARG A 1 81 ? -1.935 -5.300 7.041 1.00 98.12 81 ARG A CA 1
ATOM 573 C C . ARG A 1 81 ? -0.645 -5.775 6.392 1.00 98.12 81 ARG A C 1
ATOM 575 O O . ARG A 1 81 ? -0.547 -5.914 5.178 1.00 98.12 81 ARG A O 1
ATOM 582 N N . PHE A 1 82 ? 0.335 -6.097 7.228 1.00 96.50 82 PHE A N 1
ATOM 583 C CA . PHE A 1 82 ? 1.572 -6.715 6.773 1.00 96.50 82 PHE A CA 1
ATOM 584 C C . PHE A 1 82 ? 1.287 -7.984 5.954 1.00 96.50 82 PHE A C 1
ATOM 586 O O . PHE A 1 82 ? 0.649 -8.916 6.452 1.00 96.50 82 PHE A O 1
ATOM 593 N N . GLY A 1 83 ? 1.793 -8.007 4.720 1.00 94.94 83 GLY A N 1
ATOM 594 C CA . GLY A 1 83 ? 1.638 -9.115 3.778 1.00 94.94 83 GLY A CA 1
ATOM 595 C C . GLY A 1 83 ? 0.351 -9.092 2.948 1.00 94.94 83 GLY A C 1
ATOM 596 O O . GLY A 1 83 ? 0.169 -9.993 2.136 1.00 94.94 83 GLY A O 1
ATOM 597 N N . ASP A 1 84 ? -0.537 -8.109 3.128 1.00 97.19 84 ASP A N 1
ATOM 598 C CA . ASP A 1 84 ? -1.646 -7.909 2.194 1.00 97.19 84 ASP A CA 1
ATOM 599 C C 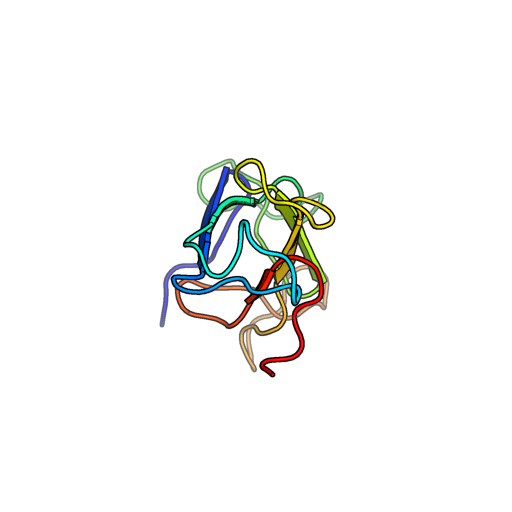. ASP A 1 84 ? -1.117 -7.340 0.858 1.00 97.19 84 ASP A C 1
ATOM 601 O O . ASP A 1 84 ? -0.145 -6.586 0.820 1.00 97.19 84 ASP A O 1
ATOM 605 N N . ASP A 1 85 ? -1.764 -7.709 -0.248 1.00 96.25 85 ASP A N 1
ATOM 606 C CA . ASP A 1 85 ? -1.295 -7.396 -1.601 1.00 96.25 85 ASP A CA 1
ATOM 607 C C . ASP A 1 85 ? -1.291 -5.880 -1.896 1.00 96.25 85 ASP A C 1
ATOM 609 O O . ASP A 1 85 ? -2.223 -5.135 -1.552 1.00 96.25 85 ASP A O 1
ATOM 613 N N . THR A 1 86 ? -0.263 -5.428 -2.615 1.00 96.06 86 THR A N 1
ATOM 614 C CA . THR A 1 86 ? -0.120 -4.060 -3.142 1.00 96.06 86 THR A CA 1
ATOM 615 C C . THR A 1 86 ? 0.177 -4.100 -4.636 1.00 96.06 86 THR A C 1
ATOM 617 O O . THR A 1 86 ? 0.845 -5.025 -5.092 1.00 96.06 86 THR A O 1
ATOM 620 N N . VAL A 1 87 ? -0.223 -3.069 -5.376 1.00 94.50 87 VAL A N 1
ATOM 621 C CA . VAL A 1 87 ? 0.167 -2.883 -6.782 1.00 94.50 87 VAL A CA 1
ATOM 622 C C . VAL A 1 87 ? 1.200 -1.766 -6.883 1.00 94.50 87 VAL A C 1
ATOM 624 O O . VAL A 1 87 ? 0.974 -0.694 -6.332 1.00 94.50 87 VAL A O 1
ATOM 627 N N . HIS A 1 88 ? 2.321 -2.007 -7.564 1.00 93.94 88 HIS A N 1
ATOM 628 C CA . HIS A 1 88 ? 3.356 -1.002 -7.862 1.00 93.94 88 HIS A CA 1
ATOM 629 C C . HIS A 1 88 ? 3.228 -0.578 -9.323 1.00 93.94 88 HIS A C 1
ATOM 631 O O . HIS A 1 88 ? 2.910 -1.410 -10.168 1.00 93.94 88 HIS A O 1
ATOM 637 N N . CYS A 1 89 ? 3.376 0.716 -9.607 1.00 91.12 89 CYS A N 1
ATOM 638 C CA . CYS A 1 89 ? 3.307 1.316 -10.944 1.00 91.12 89 CYS A CA 1
ATOM 639 C C . CYS A 1 89 ? 2.075 0.959 -11.810 1.00 91.12 89 CYS A C 1
ATOM 641 O O . CYS A 1 89 ? 2.096 1.152 -13.025 1.00 91.12 89 CYS A O 1
ATOM 643 N N . GLY A 1 90 ? 0.985 0.463 -11.212 1.00 76.69 90 G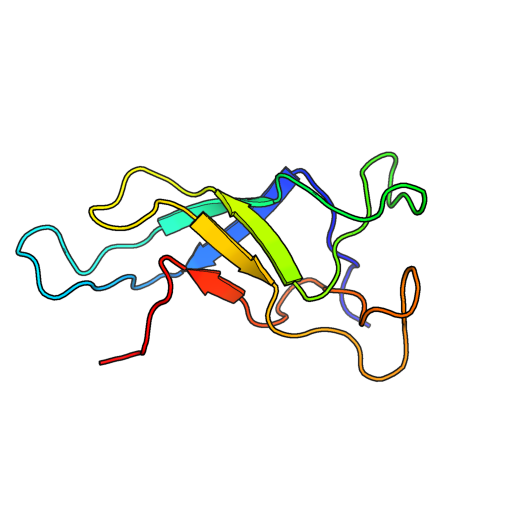LY A N 1
ATOM 644 C CA . GLY A 1 90 ? -0.177 -0.049 -11.953 1.00 76.69 90 GLY A CA 1
ATOM 645 C C . GLY A 1 90 ? 0.059 -1.409 -12.628 1.00 76.69 90 GLY A C 1
ATOM 646 O O . GLY A 1 90 ? -0.702 -1.782 -13.521 1.00 76.69 90 GLY A O 1
ATOM 647 N N . GLY A 1 91 ? 1.103 -2.137 -12.216 1.00 60.50 91 GLY A N 1
ATOM 648 C CA . GLY A 1 91 ? 1.569 -3.382 -12.813 1.00 60.50 91 GLY A CA 1
ATOM 649 C C . GLY A 1 91 ? 0.473 -4.432 -12.981 1.00 60.50 91 GLY A C 1
ATOM 650 O O . GLY A 1 91 ? 0.014 -5.052 -12.021 1.00 60.50 91 GLY A O 1
ATOM 651 N N . ARG A 1 92 ? 0.108 -4.683 -14.242 1.00 48.12 92 ARG A N 1
ATOM 652 C CA . ARG A 1 92 ? -0.306 -6.013 -14.691 1.00 48.12 92 ARG A CA 1
ATOM 653 C C . ARG A 1 92 ? 0.970 -6.843 -14.771 1.00 48.12 92 ARG A C 1
ATOM 655 O O . ARG A 1 92 ? 1.892 -6.449 -15.478 1.00 48.12 92 ARG A O 1
ATOM 662 N N . VAL A 1 93 ? 1.016 -7.962 -14.052 1.00 40.47 93 VAL A N 1
ATOM 663 C CA . VAL A 1 93 ? 2.015 -9.009 -14.299 1.00 40.47 93 VAL A CA 1
ATOM 664 C C . VAL A 1 93 ? 1.896 -9.373 -15.783 1.00 40.47 93 VAL A C 1
ATOM 666 O O . VAL A 1 93 ? 0.834 -9.842 -16.196 1.00 40.47 93 VAL A O 1
ATOM 669 N N . ILE A 1 94 ? 2.914 -9.051 -16.583 1.00 40.69 94 ILE A N 1
ATOM 670 C CA . ILE A 1 94 ? 3.096 -9.656 -17.909 1.00 40.69 94 ILE A CA 1
ATOM 671 C C . ILE A 1 94 ? 3.778 -11.007 -17.746 1.00 40.69 94 ILE A C 1
ATOM 673 O O . ILE A 1 94 ? 4.664 -11.107 -16.866 1.00 40.69 94 ILE A O 1
#

Sequence (94 aa):
MPKQGRVGDKSKAPVDAHGKPCCPHAVEGPAIQGSPNVFVNSQAALRVGDPGVHAACCGPNTWQATKGSKSVFINGIPAHRFGDDTVHCGGRVI

Radius of gyration: 13.47 Å; Cα contacts (8 Å, |Δi|>4): 226; chains: 1; bounding box: 31×23×38 Å

pLDDT: mean 92.78, std 10.93, range [40.47, 98.81]

Secondary structure (DSSP, 8-state):
-PPBPBTTPEEEEEEE--SSTT-SEEEEEEB----SS-EETTEEBPBTT-EEE-S--SS-SEEEE----SS-EETTEEBPBTT--EEETT----

Organism: NCBI:txid40754

Mean predicted aligned error: 3.59 Å

Foldseek 3Di:
DFAWDFFFDKDKDQFDDDPDPVDTGIKMTTFHDAAPPDDDVNTHTHFFQGKIAIDDDPAPRIKTQHDADPPDDDVNTHTGGPPHDMGGRVDDDD

Solvent-accessible surface area (backbone atoms only — not comparable to full-atom values): 5261 Å² total; per-residue (Å²): 134,69,57,78,35,28,39,60,47,67,52,74,40,80,70,46,63,79,93,45,94,88,41,69,39,64,41,43,29,31,26,76,42,42,41,96,83,48,64,52,94,88,25,30,26,24,26,43,69,30,39,25,36,37,49,94,57,99,57,79,33,32,30,32,31,69,30,46,43,94,84,46,61,56,95,84,31,32,29,16,32,62,88,44,51,65,40,52,55,78,56,66,88,124